Protein AF-A0A7W1I4H5-F1 (afdb_monomer_lite)

pLDDT: mean 92.05, std 6.17, range [70.44, 98.31]

Structure (mmCIF, N/CA/C/O backbone):
data_AF-A0A7W1I4H5-F1
#
_entry.id   AF-A0A7W1I4H5-F1
#
loop_
_atom_site.group_PDB
_atom_site.id
_atom_site.type_symbol
_atom_site.label_atom_id
_atom_site.label_alt_id
_atom_site.label_comp_id
_atom_site.label_asym_id
_atom_site.label_entity_id
_atom_site.label_seq_id
_atom_site.pdbx_PDB_ins_code
_atom_site.Cartn_x
_atom_site.Cartn_y
_atom_site.Cartn_z
_atom_site.occupancy
_atom_site.B_iso_or_equiv
_atom_site.auth_seq_id
_atom_site.auth_comp_id
_atom_site.auth_asym_id
_atom_site.auth_atom_id
_atom_site.pdbx_PDB_model_num
ATOM 1 N N . MET A 1 1 ? -13.464 5.032 -17.613 1.00 76.75 1 MET A N 1
ATOM 2 C CA . MET A 1 1 ? -14.025 3.656 -17.527 1.00 76.75 1 MET A CA 1
ATOM 3 C C . MET A 1 1 ? -12.963 2.658 -17.073 1.00 76.75 1 MET A C 1
ATOM 5 O O . MET A 1 1 ? -13.212 1.947 -16.110 1.00 76.75 1 MET A O 1
ATOM 9 N N . ILE A 1 2 ? -11.772 2.674 -17.687 1.00 90.75 2 ILE A N 1
ATOM 10 C CA . ILE A 1 2 ? -10.631 1.814 -17.320 1.00 90.75 2 ILE A CA 1
ATOM 11 C C . ILE A 1 2 ? -10.213 1.988 -15.853 1.00 90.75 2 ILE A C 1
ATOM 13 O O . ILE A 1 2 ? -10.129 1.005 -15.132 1.00 90.75 2 ILE A O 1
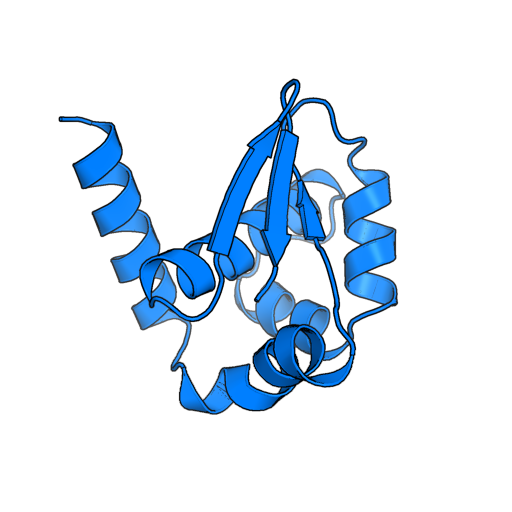ATOM 17 N N . GLU A 1 3 ? -10.057 3.217 -15.363 1.00 88.69 3 GLU A N 1
ATOM 18 C CA . GLU A 1 3 ? -9.611 3.473 -13.979 1.00 88.69 3 GLU A CA 1
ATOM 19 C C . GLU A 1 3 ? -10.520 2.837 -12.918 1.00 88.69 3 GLU A C 1
ATOM 21 O O . GLU A 1 3 ? -10.038 2.283 -11.937 1.00 88.69 3 GLU A O 1
ATOM 26 N N . LYS A 1 4 ? -11.844 2.848 -13.134 1.00 92.31 4 LYS A N 1
ATOM 27 C CA . LYS A 1 4 ? -12.804 2.196 -12.227 1.00 92.31 4 LYS A CA 1
ATOM 28 C C . LYS A 1 4 ? -12.658 0.673 -12.239 1.00 92.31 4 LYS A C 1
ATOM 30 O O . LYS A 1 4 ? -12.846 0.043 -11.201 1.00 92.31 4 LYS A O 1
ATOM 35 N N . LEU A 1 5 ? -12.334 0.086 -13.393 1.00 95.25 5 LEU A N 1
ATOM 36 C CA . LEU A 1 5 ? -12.061 -1.348 -13.513 1.00 95.25 5 LEU A CA 1
ATOM 37 C C . LEU A 1 5 ? -10.751 -1.711 -12.815 1.00 95.25 5 LEU A C 1
ATOM 39 O O . LEU A 1 5 ? -10.728 -2.680 -12.064 1.00 95.25 5 LEU A O 1
ATOM 43 N N . VAL A 1 6 ? -9.701 -0.904 -12.995 1.00 94.44 6 VAL A N 1
ATOM 44 C CA . VAL A 1 6 ? -8.419 -1.097 -12.303 1.00 94.44 6 VAL A CA 1
ATOM 45 C C . VAL A 1 6 ? -8.606 -0.980 -10.794 1.00 94.44 6 VAL A C 1
ATOM 47 O O . VAL A 1 6 ? -8.242 -1.903 -10.078 1.00 94.44 6 VAL A O 1
ATOM 50 N N . ALA A 1 7 ? -9.262 0.073 -10.303 1.00 95.19 7 ALA A N 1
ATOM 51 C CA . ALA A 1 7 ? -9.551 0.226 -8.877 1.00 95.19 7 ALA A CA 1
ATOM 52 C C . ALA A 1 7 ? -10.351 -0.966 -8.323 1.00 95.19 7 ALA A C 1
ATOM 54 O O . ALA A 1 7 ? -10.050 -1.487 -7.250 1.00 95.19 7 ALA A O 1
ATOM 55 N N . ARG A 1 8 ? -11.341 -1.462 -9.078 1.00 96.94 8 ARG A N 1
ATOM 56 C CA . ARG A 1 8 ? -12.089 -2.664 -8.693 1.00 96.94 8 ARG A CA 1
ATOM 57 C C . ARG A 1 8 ? -11.195 -3.906 -8.643 1.00 96.94 8 ARG A C 1
ATOM 59 O O . ARG A 1 8 ? -11.335 -4.701 -7.721 1.00 96.94 8 ARG A O 1
ATOM 66 N N . ALA A 1 9 ? -10.302 -4.085 -9.613 1.00 96.88 9 ALA A N 1
ATOM 67 C CA . ALA A 1 9 ? -9.364 -5.200 -9.629 1.00 96.88 9 ALA A CA 1
ATOM 68 C C . ALA A 1 9 ? -8.403 -5.130 -8.435 1.00 96.88 9 ALA A C 1
ATOM 70 O O . ALA A 1 9 ? -8.255 -6.124 -7.732 1.00 96.88 9 ALA A 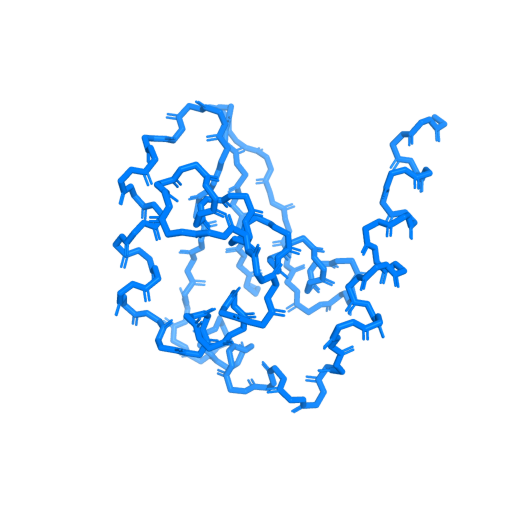O 1
ATOM 71 N N . VAL A 1 10 ? -7.843 -3.950 -8.151 1.00 97.12 10 VAL A N 1
ATOM 72 C CA . VAL A 1 10 ? -6.942 -3.724 -7.013 1.00 97.12 10 VAL A CA 1
ATOM 73 C C . VAL A 1 10 ? -7.628 -4.086 -5.702 1.00 97.12 10 VAL A C 1
ATOM 75 O O . VAL A 1 10 ? -7.120 -4.942 -4.986 1.00 97.12 10 VAL A O 1
ATOM 78 N N . VAL A 1 11 ? -8.806 -3.521 -5.405 1.00 97.75 11 VAL A N 1
ATOM 79 C CA . VAL A 1 11 ? -9.495 -3.823 -4.136 1.00 97.75 11 VAL A CA 1
ATOM 80 C C . VAL A 1 11 ? -9.907 -5.296 -4.043 1.00 97.75 11 VAL A C 1
ATOM 82 O O . VAL A 1 11 ? -9.841 -5.887 -2.970 1.00 97.75 11 VAL A O 1
ATOM 85 N N . ASN A 1 12 ? -10.278 -5.925 -5.164 1.00 98.00 12 ASN A N 1
ATOM 86 C CA . ASN A 1 12 ? -10.628 -7.344 -5.185 1.00 98.00 12 ASN A CA 1
ATOM 87 C C . ASN A 1 12 ? -9.418 -8.244 -4.910 1.00 98.00 12 ASN A C 1
ATOM 89 O O . ASN A 1 12 ? -9.561 -9.221 -4.183 1.00 98.00 12 ASN A O 1
ATOM 93 N N . VAL A 1 13 ? -8.251 -7.951 -5.492 1.00 97.44 13 VAL A N 1
ATOM 94 C CA . VAL A 1 13 ? -7.019 -8.704 -5.213 1.00 97.44 13 VAL A CA 1
ATOM 95 C C . VAL A 1 13 ? -6.570 -8.430 -3.782 1.00 97.44 13 VAL A C 1
ATOM 97 O O . VAL A 1 13 ? -6.288 -9.369 -3.048 1.00 97.44 13 VAL A O 1
ATOM 100 N N . PHE A 1 14 ? -6.605 -7.174 -3.338 1.00 98.31 14 PHE A N 1
ATOM 101 C CA . PHE A 1 14 ? -6.224 -6.799 -1.980 1.00 98.31 14 PHE A CA 1
ATOM 102 C C . PHE A 1 14 ? -7.054 -7.560 -0.945 1.00 98.31 14 PHE A C 1
ATOM 104 O O . PHE A 1 14 ? -6.487 -8.194 -0.066 1.00 98.31 14 PHE A O 1
ATOM 111 N N . ASN A 1 15 ? -8.377 -7.618 -1.117 1.00 97.62 15 ASN A N 1
ATOM 112 C CA . ASN A 1 15 ? -9.277 -8.335 -0.207 1.00 97.62 15 ASN A CA 1
ATOM 113 C C . ASN A 1 15 ? -9.145 -9.874 -0.270 1.00 97.62 15 ASN A C 1
ATOM 115 O O . ASN A 1 15 ? -9.738 -10.563 0.555 1.00 97.62 15 ASN A O 1
ATOM 119 N N . ARG A 1 16 ? -8.404 -10.438 -1.237 1.00 96.69 16 ARG A N 1
ATOM 120 C CA . ARG A 1 16 ? -8.024 -11.867 -1.229 1.00 96.69 16 ARG A CA 1
ATOM 121 C C . ARG A 1 16 ? -6.786 -12.123 -0.381 1.00 96.69 16 ARG A C 1
ATOM 123 O O . ARG A 1 16 ? -6.662 -13.204 0.183 1.00 96.69 16 ARG A O 1
ATOM 130 N N . HIS A 1 17 ? -5.877 -11.153 -0.326 1.00 96.94 17 HIS A N 1
ATOM 131 C CA . HIS A 1 17 ? -4.663 -11.252 0.475 1.00 96.94 17 HIS A CA 1
ATOM 132 C C . HIS A 1 17 ? -4.870 -10.746 1.893 1.00 96.94 17 HIS A C 1
ATOM 134 O O . HIS A 1 17 ? -4.186 -11.253 2.780 1.00 96.94 17 HIS A O 1
ATOM 140 N N . PHE A 1 18 ? -5.789 -9.794 2.100 1.00 97.81 18 PHE A N 1
ATOM 141 C CA . PHE A 1 18 ? -5.915 -9.084 3.360 1.00 97.81 18 PHE A CA 1
ATOM 142 C C . PHE A 1 18 ? -7.339 -8.897 3.895 1.00 97.81 18 PHE A C 1
ATOM 144 O O . PHE A 1 18 ? -8.308 -8.762 3.148 1.00 97.81 18 PHE A O 1
ATOM 151 N N . THR A 1 19 ? -7.433 -8.785 5.220 1.00 97.06 19 THR A N 1
ATOM 152 C CA . THR A 1 19 ? -8.584 -8.263 5.966 1.00 97.06 19 THR A CA 1
ATOM 153 C C . THR A 1 19 ? -8.210 -6.941 6.635 1.00 97.06 19 THR A C 1
ATOM 155 O O . THR A 1 19 ? -7.088 -6.761 7.093 1.00 97.06 19 THR A O 1
ATOM 158 N N . ILE A 1 20 ? -9.145 -5.995 6.758 1.00 97.31 20 ILE A N 1
ATOM 159 C CA . ILE A 1 20 ? -8.834 -4.700 7.394 1.00 97.31 20 ILE A CA 1
ATOM 160 C C . ILE A 1 20 ? -8.448 -4.857 8.869 1.00 97.31 20 ILE A C 1
ATOM 162 O O . ILE A 1 20 ? -7.587 -4.125 9.347 1.00 97.31 20 ILE A O 1
ATOM 166 N N . SER A 1 21 ? -9.02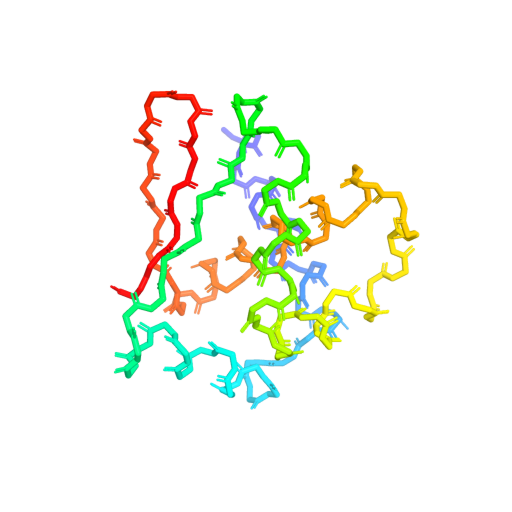9 -5.833 9.570 1.00 96.81 21 SER A N 1
ATOM 167 C CA . SER A 1 21 ? -8.718 -6.125 10.973 1.00 96.81 21 SER A CA 1
ATOM 168 C C . SER A 1 21 ? -7.249 -6.471 11.210 1.00 96.81 21 SER A C 1
ATOM 170 O O . SER A 1 21 ? -6.704 -6.096 12.239 1.00 96.81 21 SER A O 1
ATOM 172 N N . GLU A 1 22 ? -6.589 -7.153 10.273 1.00 95.94 22 GLU A N 1
ATOM 173 C CA . GLU A 1 22 ? -5.178 -7.521 10.453 1.00 95.94 22 GLU A CA 1
ATOM 174 C C . GLU A 1 22 ? -4.219 -6.356 10.156 1.00 95.94 22 GLU A C 1
ATOM 176 O O . GLU A 1 22 ? -3.066 -6.381 10.575 1.00 95.94 22 GLU A O 1
ATOM 181 N N . LEU A 1 23 ? -4.693 -5.334 9.435 1.00 97.50 23 LEU A N 1
ATOM 182 C CA . LEU A 1 23 ? -3.919 -4.144 9.084 1.00 97.50 23 LEU A CA 1
ATOM 183 C C . LEU A 1 23 ? -4.159 -2.988 10.057 1.00 97.50 23 LEU A C 1
ATOM 185 O O . LEU A 1 23 ? -3.606 -1.911 9.848 1.00 97.50 23 LEU A O 1
ATOM 189 N N . VAL A 1 24 ? -4.949 -3.195 11.116 1.00 97.00 24 VAL A N 1
ATOM 190 C CA . VAL A 1 24 ? -5.197 -2.186 12.158 1.00 97.00 24 VAL A CA 1
ATOM 191 C C . VAL A 1 24 ? -3.893 -1.577 12.687 1.00 97.00 24 VAL A C 1
ATOM 193 O O . VAL A 1 24 ? -3.798 -0.355 12.629 1.00 97.00 24 VAL A O 1
ATOM 196 N N . PRO A 1 25 ? -2.849 -2.355 13.042 1.00 96.56 25 PRO A N 1
ATOM 197 C CA . PRO A 1 25 ? -1.592 -1.773 13.512 1.00 96.56 25 PRO A CA 1
ATOM 198 C C . PRO A 1 25 ? -0.937 -0.834 12.492 1.00 96.56 25 PRO A C 1
ATOM 200 O O . PRO A 1 25 ? -0.475 0.245 12.843 1.00 96.56 25 PRO A O 1
ATOM 203 N N . LEU A 1 26 ? -0.939 -1.196 11.201 1.00 96.81 26 LEU A N 1
ATOM 204 C CA . LEU A 1 26 ? -0.421 -0.327 10.139 1.00 96.81 26 LEU A CA 1
ATOM 205 C C . LEU A 1 26 ? -1.258 0.947 10.016 1.00 96.81 26 LEU A C 1
ATOM 207 O O . LEU A 1 26 ? -0.722 2.037 9.848 1.00 96.81 26 LEU A O 1
ATOM 211 N N . ILE A 1 27 ? -2.577 0.808 10.089 1.00 97.00 27 ILE A N 1
ATOM 212 C CA . ILE A 1 27 ? -3.512 1.920 9.991 1.00 97.00 27 ILE A CA 1
ATOM 213 C C . ILE A 1 27 ? -3.324 2.902 11.164 1.00 97.00 27 ILE A C 1
ATOM 215 O O . ILE A 1 27 ? -3.338 4.112 10.940 1.00 97.00 27 ILE A O 1
ATOM 219 N N . GLU A 1 28 ? -3.076 2.406 12.376 1.00 96.19 28 GLU A N 1
ATOM 220 C CA . GLU A 1 28 ? -2.780 3.215 13.566 1.00 96.19 28 GLU A CA 1
ATOM 221 C C . GLU A 1 28 ? -1.501 4.047 13.394 1.00 96.19 28 GLU A C 1
ATOM 223 O O . GLU A 1 28 ? -1.455 5.191 13.839 1.00 96.19 28 GLU A O 1
ATOM 228 N N . ARG A 1 29 ? -0.492 3.565 12.649 1.00 95.00 29 ARG A N 1
A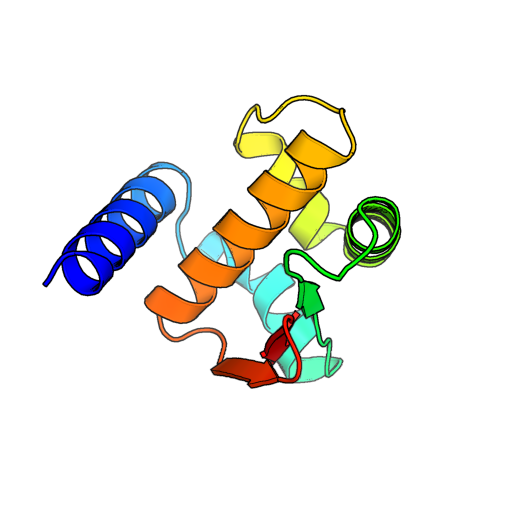TOM 229 C CA . ARG A 1 29 ? 0.692 4.383 12.298 1.00 95.00 29 ARG A CA 1
ATOM 230 C C . ARG A 1 29 ? 0.307 5.662 11.547 1.00 95.00 29 ARG A C 1
ATOM 232 O O . ARG A 1 29 ? 0.903 6.711 11.779 1.00 95.00 29 ARG A O 1
ATOM 239 N N . PHE A 1 30 ? -0.681 5.584 10.654 1.00 95.75 30 PHE A N 1
ATOM 240 C CA . PHE A 1 30 ? -1.192 6.749 9.923 1.00 95.75 30 PHE A CA 1
ATOM 241 C C . PHE A 1 30 ? -2.078 7.641 10.801 1.00 95.75 30 PHE A C 1
ATOM 243 O O . PHE A 1 30 ? -2.016 8.858 10.669 1.00 95.75 30 PHE A O 1
ATOM 250 N N . GLU A 1 31 ? -2.891 7.059 11.689 1.00 93.31 31 GLU A N 1
ATOM 251 C CA . GLU A 1 31 ? -3.805 7.811 12.564 1.00 93.31 31 GLU A CA 1
ATOM 252 C C . GLU A 1 31 ? -3.094 8.523 13.714 1.00 93.31 31 GLU A C 1
ATOM 254 O O . GLU A 1 31 ? -3.291 9.715 13.928 1.00 93.31 31 GLU A O 1
ATOM 259 N N . GLU A 1 32 ? -2.294 7.784 14.476 1.00 92.44 32 GLU A N 1
ATOM 260 C CA . GLU A 1 32 ? -1.770 8.236 15.764 1.00 92.44 32 GLU A CA 1
ATOM 261 C C . GLU A 1 32 ? -0.415 8.922 15.622 1.00 92.44 32 GLU A C 1
ATOM 263 O O . GLU A 1 32 ? -0.107 9.865 16.346 1.00 92.44 32 GLU A O 1
ATOM 268 N N . GLN A 1 33 ? 0.402 8.452 14.679 1.00 89.56 33 GLN A N 1
ATOM 269 C CA . GLN A 1 33 ? 1.775 8.931 14.499 1.00 89.56 33 GLN A CA 1
ATOM 270 C C . GLN A 1 33 ? 1.922 9.855 13.290 1.00 89.56 33 GLN A C 1
ATOM 272 O O . GLN A 1 33 ? 3.027 10.313 13.005 1.00 89.56 33 GLN A O 1
ATOM 277 N N . GLY A 1 34 ? 0.821 10.129 12.580 1.00 91.69 34 GLY A N 1
ATOM 278 C CA . GLY A 1 34 ? 0.805 11.028 11.429 1.00 91.69 34 GLY A CA 1
ATOM 279 C C . GLY A 1 34 ? 1.712 10.566 10.291 1.00 91.69 34 GLY A C 1
ATOM 280 O O . GLY A 1 34 ? 2.280 11.403 9.593 1.00 91.69 34 GLY A O 1
ATOM 281 N N . LEU A 1 35 ? 1.896 9.250 10.126 1.00 93.56 35 LEU A N 1
ATOM 282 C CA . LEU A 1 35 ? 2.688 8.708 9.027 1.00 93.56 35 LEU A CA 1
ATOM 283 C C . LEU A 1 35 ? 2.131 9.196 7.684 1.00 93.56 35 LEU A C 1
ATOM 285 O O . LEU A 1 35 ? 0.929 9.134 7.429 1.00 93.56 35 LEU A O 1
ATOM 289 N N . GLU A 1 36 ? 3.028 9.608 6.797 1.00 92.88 36 GLU A N 1
ATOM 290 C CA . GLU A 1 36 ? 2.714 9.927 5.411 1.00 92.88 36 GLU A CA 1
ATOM 291 C C . GLU A 1 36 ? 3.580 9.072 4.495 1.00 92.88 36 GLU A C 1
ATOM 293 O O . GLU A 1 36 ? 4.790 8.956 4.692 1.00 92.88 36 GLU A O 1
ATOM 298 N N . ALA A 1 37 ? 2.969 8.483 3.471 1.00 92.62 37 ALA A N 1
ATOM 299 C CA . ALA A 1 37 ? 3.682 7.705 2.470 1.00 92.62 37 ALA A CA 1
ATOM 300 C C . ALA A 1 37 ? 3.605 8.410 1.119 1.00 92.62 37 ALA A C 1
ATOM 302 O O . ALA A 1 37 ? 2.510 8.645 0.607 1.00 92.62 37 ALA A O 1
ATOM 303 N N . VAL A 1 38 ? 4.758 8.723 0.528 1.00 91.06 38 VAL A N 1
ATOM 304 C CA . VAL A 1 38 ? 4.850 9.293 -0.820 1.00 91.06 38 VAL A CA 1
ATOM 305 C C . VAL A 1 38 ? 5.419 8.243 -1.767 1.00 91.06 38 VAL A C 1
ATOM 307 O O . VAL A 1 38 ? 6.468 7.663 -1.503 1.00 91.06 38 VAL A O 1
ATOM 310 N N . VAL A 1 39 ? 4.705 7.990 -2.859 1.00 90.56 39 VAL A N 1
ATOM 311 C CA . VAL A 1 39 ? 5.024 6.972 -3.870 1.00 90.56 39 VAL A CA 1
ATOM 312 C C . VAL A 1 39 ? 4.819 7.519 -5.286 1.00 90.56 39 VAL A C 1
ATOM 314 O O . VAL A 1 39 ? 4.276 8.615 -5.445 1.00 90.56 39 VAL A O 1
ATOM 317 N N . GLY A 1 40 ? 5.214 6.775 -6.318 1.00 85.44 40 GLY A N 1
ATOM 318 C CA . GLY A 1 40 ? 4.999 7.137 -7.720 1.00 85.44 40 GLY A CA 1
ATOM 319 C C . GLY A 1 40 ? 6.269 7.175 -8.569 1.00 85.44 40 GLY A C 1
ATOM 320 O O . GLY A 1 40 ? 7.381 7.018 -8.082 1.00 85.44 40 GLY A O 1
ATOM 321 N N . GLU A 1 41 ? 6.088 7.424 -9.865 1.00 78.81 41 GLU A N 1
ATOM 322 C CA . GLU A 1 41 ? 7.122 7.285 -10.904 1.00 78.81 41 GLU A CA 1
ATOM 323 C C . GLU A 1 41 ? 8.341 8.201 -10.710 1.00 78.81 41 GLU A C 1
ATOM 325 O O . GLU A 1 41 ? 9.457 7.838 -11.070 1.00 78.81 41 GLU A O 1
ATOM 330 N N . LEU A 1 42 ? 8.141 9.379 -10.113 1.00 81.44 42 LEU A N 1
ATOM 331 C CA . LEU A 1 42 ? 9.223 10.326 -9.822 1.00 81.44 42 LEU A CA 1
ATOM 332 C C . LEU A 1 42 ? 9.883 10.090 -8.456 1.00 81.44 42 LEU A C 1
ATOM 334 O O . LEU A 1 42 ? 10.791 10.832 -8.080 1.00 81.44 42 LEU A O 1
ATOM 338 N N . ILE A 1 43 ? 9.431 9.083 -7.704 1.00 81.94 43 ILE A N 1
ATOM 339 C CA . ILE A 1 43 ? 10.005 8.717 -6.413 1.00 81.94 43 ILE A CA 1
ATOM 340 C C . ILE A 1 43 ? 11.094 7.661 -6.644 1.00 81.94 43 ILE A C 1
ATOM 342 O O . ILE A 1 43 ? 10.816 6.602 -7.210 1.00 81.94 43 ILE A O 1
ATOM 346 N N . PRO A 1 44 ? 12.350 7.912 -6.222 1.00 82.12 44 PRO A N 1
ATOM 347 C CA . PRO A 1 44 ? 13.409 6.920 -6.338 1.00 82.12 44 PRO A CA 1
ATOM 348 C C . PRO A 1 44 ? 13.028 5.631 -5.613 1.00 82.12 44 PRO A C 1
ATOM 350 O O . PRO A 1 44 ? 12.580 5.672 -4.468 1.00 82.12 44 PRO A O 1
ATOM 353 N N . SER A 1 45 ? 13.291 4.475 -6.228 1.00 75.00 45 SER A N 1
ATOM 354 C CA . SER A 1 45 ? 12.877 3.186 -5.658 1.00 75.00 45 SER A CA 1
ATOM 355 C C . SER A 1 45 ? 13.424 2.938 -4.239 1.00 75.00 45 SER A C 1
ATOM 357 O O . SER A 1 45 ? 12.782 2.266 -3.434 1.00 75.00 45 SER A O 1
ATOM 359 N N . GLY A 1 46 ? 14.585 3.519 -3.908 1.00 74.50 46 GLY A N 1
ATOM 360 C CA . GLY A 1 46 ? 15.183 3.457 -2.570 1.00 74.50 46 GLY A CA 1
ATOM 361 C C . GLY A 1 46 ? 14.332 4.094 -1.463 1.00 74.50 46 GLY A C 1
ATOM 362 O O . GLY A 1 46 ? 14.341 3.590 -0.342 1.00 74.50 46 GLY A O 1
ATOM 363 N N . ALA A 1 47 ? 13.527 5.115 -1.774 1.00 79.88 47 ALA A N 1
ATOM 364 C CA . ALA A 1 47 ? 12.668 5.784 -0.792 1.00 79.88 47 ALA A CA 1
ATOM 365 C C . ALA A 1 47 ? 11.564 4.855 -0.252 1.00 79.88 47 ALA A C 1
ATOM 367 O O . ALA A 1 47 ? 11.176 4.947 0.913 1.00 79.88 47 ALA A O 1
ATOM 368 N N . HIS A 1 48 ? 11.100 3.891 -1.056 1.00 81.06 48 HIS A N 1
ATOM 369 C CA . HIS A 1 48 ? 10.175 2.862 -0.570 1.00 81.06 48 HIS A CA 1
ATOM 370 C C . HIS A 1 48 ? 10.856 1.912 0.417 1.00 81.06 48 HIS A C 1
ATOM 372 O O . HIS A 1 48 ? 10.230 1.479 1.381 1.00 81.06 48 HIS A O 1
ATOM 378 N N . GLY A 1 49 ? 12.140 1.609 0.207 1.00 81.31 49 GLY A N 1
ATOM 379 C CA . GLY A 1 49 ? 12.928 0.797 1.133 1.00 81.31 49 GLY A CA 1
ATOM 380 C C . GLY A 1 49 ? 13.051 1.449 2.510 1.00 81.31 49 GLY A C 1
ATOM 381 O O . GLY A 1 49 ? 12.872 0.772 3.522 1.00 81.31 49 GLY A O 1
ATOM 382 N N . GLU A 1 50 ? 13.278 2.763 2.553 1.00 85.19 50 GLU A N 1
ATOM 383 C CA . GLU A 1 50 ? 13.318 3.538 3.800 1.00 85.19 50 GLU A CA 1
ATOM 384 C C . GLU A 1 50 ? 11.969 3.508 4.530 1.00 85.19 50 GLU A C 1
ATOM 386 O O . GLU A 1 50 ? 11.922 3.189 5.719 1.00 85.19 50 GLU A O 1
ATOM 391 N N . LEU A 1 51 ? 10.862 3.735 3.813 1.00 87.50 51 LEU A N 1
ATOM 392 C CA . LEU A 1 51 ? 9.510 3.650 4.376 1.00 87.50 51 LEU A CA 1
ATOM 393 C C . LEU A 1 51 ? 9.223 2.257 4.964 1.00 87.50 51 LEU A C 1
ATOM 395 O O . LEU A 1 51 ? 8.767 2.131 6.099 1.00 87.50 51 LEU A O 1
ATOM 399 N N . VAL A 1 52 ? 9.536 1.199 4.217 1.00 88.19 52 VAL A N 1
ATOM 400 C CA . VAL A 1 52 ? 9.357 -0.202 4.637 1.00 88.19 52 VAL A CA 1
ATOM 401 C C . VAL A 1 52 ? 10.291 -0.584 5.793 1.00 88.19 52 VAL A C 1
ATOM 403 O O . VAL A 1 52 ? 10.005 -1.499 6.567 1.00 88.19 52 VAL A O 1
ATOM 406 N N . HIS A 1 53 ? 11.436 0.080 5.937 1.00 88.00 53 HIS A N 1
ATOM 407 C CA . HIS A 1 53 ? 12.303 -0.075 7.102 1.00 88.00 53 HIS A CA 1
ATOM 408 C C . HIS A 1 53 ? 11.756 0.644 8.336 1.00 88.00 53 HIS A C 1
ATOM 410 O O . HIS A 1 53 ? 11.838 0.105 9.437 1.00 88.00 53 HIS A O 1
ATOM 416 N N . ALA A 1 54 ? 11.174 1.829 8.166 1.00 89.38 54 ALA A N 1
ATOM 417 C CA . ALA A 1 54 ? 10.611 2.612 9.261 1.00 89.38 54 ALA A CA 1
ATOM 418 C C . ALA A 1 54 ? 9.270 2.067 9.788 1.00 89.38 54 ALA A C 1
ATOM 420 O O . ALA A 1 54 ? 8.895 2.373 10.920 1.00 89.38 54 ALA A O 1
ATOM 421 N N . VAL A 1 55 ? 8.551 1.271 8.987 1.00 94.50 55 VAL A N 1
ATOM 422 C CA . VAL A 1 55 ? 7.196 0.786 9.299 1.00 94.50 55 VAL A CA 1
ATOM 423 C C . VAL A 1 55 ? 7.143 -0.750 9.216 1.00 94.50 55 VAL A C 1
ATOM 425 O O . VAL A 1 55 ? 6.834 -1.310 8.158 1.00 94.50 55 VAL A O 1
ATOM 428 N N . PRO A 1 56 ? 7.453 -1.467 10.314 1.00 94.19 56 PRO A N 1
ATOM 429 C CA . PRO A 1 56 ? 7.458 -2.932 10.348 1.00 94.19 56 PRO A CA 1
ATOM 430 C C . PRO A 1 56 ? 6.123 -3.571 9.949 1.00 94.19 56 PRO A C 1
ATOM 432 O O . PRO A 1 56 ? 6.105 -4.631 9.325 1.00 94.19 56 PRO A O 1
ATOM 435 N N . GLU A 1 57 ? 5.003 -2.922 10.258 1.00 95.44 57 GLU A N 1
ATOM 436 C CA . GLU A 1 57 ? 3.659 -3.386 9.914 1.00 95.44 57 GLU A CA 1
ATOM 437 C C . GLU A 1 57 ? 3.447 -3.384 8.391 1.00 95.44 57 GLU A C 1
ATOM 439 O O . GLU A 1 57 ? 2.872 -4.321 7.833 1.00 95.44 57 GLU A O 1
ATOM 444 N N . LEU A 1 58 ? 3.985 -2.374 7.696 1.00 95.25 58 LEU A N 1
ATOM 445 C CA . LEU A 1 58 ? 3.981 -2.306 6.234 1.00 95.25 58 LEU A CA 1
ATOM 446 C C . LEU A 1 58 ? 4.885 -3.386 5.641 1.00 95.25 58 LEU A C 1
ATOM 448 O O . LEU A 1 58 ? 4.482 -4.068 4.701 1.00 95.25 58 LEU A O 1
ATOM 452 N N . ARG A 1 59 ? 6.075 -3.592 6.221 1.00 93.94 59 ARG A N 1
ATOM 453 C CA . ARG A 1 59 ? 6.983 -4.680 5.829 1.00 93.94 59 ARG A CA 1
ATOM 454 C C . ARG A 1 59 ? 6.305 -6.047 5.927 1.00 93.94 59 ARG A C 1
ATOM 456 O O . ARG A 1 59 ? 6.402 -6.846 4.998 1.00 93.94 59 ARG A O 1
ATOM 463 N N . GLY A 1 60 ? 5.598 -6.303 7.027 1.00 94.38 60 GLY A N 1
ATOM 464 C CA . GLY A 1 60 ? 4.838 -7.537 7.223 1.00 94.38 60 GLY A CA 1
ATOM 465 C C . GLY A 1 60 ? 3.728 -7.714 6.185 1.00 94.38 60 GLY A C 1
ATOM 466 O O . GLY A 1 60 ? 3.548 -8.812 5.659 1.00 94.38 60 GLY A O 1
ATOM 467 N N . ALA A 1 61 ? 3.023 -6.633 5.835 1.00 95.56 61 ALA A N 1
ATOM 468 C CA . ALA A 1 61 ? 1.998 -6.668 4.798 1.00 95.56 61 ALA A CA 1
ATOM 469 C C . ALA A 1 61 ? 2.587 -6.994 3.414 1.00 95.56 61 ALA A C 1
ATOM 471 O O . ALA A 1 61 ? 2.098 -7.906 2.748 1.00 95.56 61 ALA A O 1
ATOM 472 N N . ILE A 1 62 ? 3.659 -6.314 2.989 1.00 95.06 62 ILE A N 1
ATOM 473 C CA . ILE A 1 62 ? 4.241 -6.542 1.655 1.00 95.06 62 ILE A CA 1
ATOM 474 C C . ILE A 1 62 ? 4.889 -7.925 1.511 1.00 95.06 62 ILE A C 1
ATOM 476 O O . ILE A 1 62 ? 4.848 -8.496 0.425 1.00 95.06 62 ILE A O 1
ATOM 480 N N . ALA A 1 63 ? 5.425 -8.503 2.594 1.00 93.19 63 ALA A N 1
ATOM 481 C CA . ALA A 1 63 ? 6.040 -9.832 2.567 1.00 93.19 63 ALA A CA 1
ATOM 482 C C . ALA A 1 63 ? 5.044 -10.940 2.171 1.00 93.19 63 ALA A C 1
ATOM 484 O O . ALA A 1 63 ? 5.441 -11.973 1.642 1.00 93.19 63 ALA A O 1
ATOM 485 N N . ARG A 1 64 ? 3.738 -10.716 2.371 1.00 93.50 64 ARG A N 1
ATOM 486 C CA . ARG A 1 64 ? 2.669 -11.653 1.981 1.00 93.50 64 ARG A CA 1
ATOM 487 C C . ARG A 1 64 ? 2.354 -11.656 0.485 1.00 93.50 64 ARG A C 1
ATOM 489 O O . ARG A 1 64 ? 1.598 -12.517 0.041 1.00 93.50 64 ARG A O 1
ATOM 496 N N . LEU A 1 65 ? 2.860 -10.683 -0.273 1.00 93.31 65 LEU A N 1
ATOM 497 C CA . LEU A 1 65 ? 2.518 -10.489 -1.686 1.00 93.31 65 LEU A CA 1
ATOM 498 C C . LEU A 1 65 ? 3.479 -11.181 -2.656 1.00 93.31 65 LEU A C 1
ATOM 500 O O . LEU A 1 65 ? 3.226 -11.137 -3.855 1.00 93.31 65 LEU A O 1
ATOM 504 N N . ASP A 1 66 ? 4.556 -11.796 -2.153 1.00 88.44 66 ASP A N 1
ATOM 505 C CA . ASP A 1 66 ? 5.572 -12.502 -2.952 1.00 88.44 66 ASP A CA 1
ATOM 506 C C . ASP A 1 66 ? 6.071 -11.691 -4.169 1.00 88.44 66 ASP 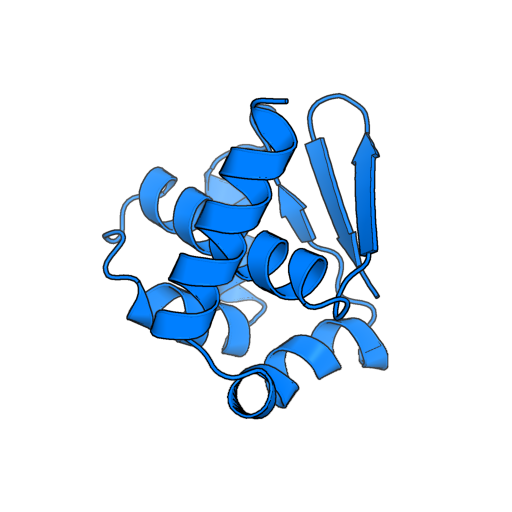A C 1
ATOM 508 O O . ASP A 1 66 ? 6.287 -12.199 -5.266 1.00 88.44 66 ASP A O 1
ATOM 512 N N . ALA A 1 67 ? 6.239 -10.376 -3.989 1.00 88.19 67 ALA A N 1
ATOM 513 C CA . ALA A 1 67 ? 6.647 -9.452 -5.054 1.00 88.19 67 ALA A CA 1
ATOM 514 C C . ALA A 1 67 ? 8.169 -9.460 -5.330 1.00 88.19 67 ALA A C 1
ATOM 516 O O . ALA A 1 67 ? 8.675 -8.627 -6.087 1.00 88.19 67 ALA A O 1
ATOM 517 N N . GLY A 1 68 ? 8.904 -10.381 -4.700 1.00 86.69 68 GLY A N 1
ATOM 518 C CA . GLY A 1 68 ? 10.364 -10.424 -4.687 1.00 86.69 68 GLY A CA 1
ATOM 519 C C . GLY A 1 68 ? 11.014 -9.310 -3.854 1.00 86.69 68 GLY A C 1
ATOM 520 O O . GLY A 1 68 ? 10.362 -8.394 -3.357 1.00 86.69 68 GLY A O 1
ATOM 521 N N . GLU A 1 69 ? 12.338 -9.385 -3.716 1.00 85.44 69 GLU A N 1
ATOM 522 C CA . GLU A 1 69 ? 13.131 -8.478 -2.863 1.00 85.44 69 GLU A CA 1
ATOM 523 C C . GLU A 1 69 ? 13.786 -7.321 -3.635 1.00 85.44 69 GLU A C 1
ATOM 525 O O . GLU A 1 69 ? 14.515 -6.506 -3.071 1.00 85.44 69 GLU A O 1
ATOM 530 N N . SER A 1 70 ? 13.540 -7.229 -4.945 1.00 90.62 70 SER A N 1
ATOM 531 C CA . SER A 1 70 ? 14.040 -6.109 -5.744 1.00 90.62 70 SER A CA 1
ATOM 532 C C . SER A 1 70 ? 13.400 -4.789 -5.300 1.00 90.62 70 SER A C 1
ATOM 534 O O . SER A 1 70 ? 12.240 -4.760 -4.887 1.00 90.62 70 SER A O 1
ATOM 536 N N . ALA A 1 71 ? 14.113 -3.671 -5.458 1.00 88.94 71 ALA A N 1
ATOM 537 C CA . ALA A 1 71 ? 13.578 -2.350 -5.115 1.00 88.94 71 ALA A CA 1
ATOM 538 C C . ALA A 1 71 ? 12.258 -2.036 -5.851 1.00 88.94 71 ALA A C 1
ATOM 540 O O . ALA A 1 71 ? 11.348 -1.453 -5.268 1.00 88.94 71 ALA A O 1
ATOM 541 N N . ALA A 1 72 ? 12.124 -2.479 -7.106 1.00 88.75 72 ALA A N 1
ATOM 542 C CA . ALA A 1 72 ? 10.894 -2.337 -7.885 1.00 88.75 72 ALA A CA 1
ATOM 543 C C . ALA A 1 72 ? 9.742 -3.203 -7.341 1.00 88.75 72 ALA A C 1
ATOM 545 O O . ALA A 1 72 ? 8.597 -2.750 -7.304 1.00 88.75 72 ALA A O 1
ATOM 546 N N . GLY A 1 73 ? 10.043 -4.424 -6.889 1.00 92.56 73 GLY A N 1
ATOM 547 C CA . GLY A 1 73 ? 9.075 -5.319 -6.249 1.00 92.56 73 GLY A CA 1
ATOM 548 C C . GLY A 1 73 ? 8.559 -4.750 -4.929 1.00 92.56 73 GLY A C 1
ATOM 549 O O . GLY A 1 73 ? 7.350 -4.645 -4.729 1.00 92.56 73 GLY A O 1
ATOM 550 N N . ILE A 1 74 ? 9.473 -4.274 -4.077 1.00 92.19 74 ILE A N 1
ATOM 551 C CA . ILE A 1 74 ? 9.147 -3.609 -2.807 1.00 92.19 74 ILE A CA 1
ATOM 552 C C . ILE A 1 74 ? 8.299 -2.356 -3.048 1.00 92.19 74 ILE A C 1
ATOM 554 O O . ILE A 1 74 ? 7.285 -2.170 -2.373 1.00 92.19 74 ILE A O 1
ATOM 558 N N . ALA A 1 75 ? 8.674 -1.516 -4.018 1.00 91.12 75 ALA A N 1
ATOM 559 C CA . ALA A 1 75 ? 7.902 -0.332 -4.390 1.00 91.12 75 ALA A CA 1
ATOM 560 C C . ALA A 1 75 ? 6.483 -0.712 -4.838 1.00 91.12 75 ALA A C 1
ATOM 562 O O . ALA A 1 75 ? 5.508 -0.215 -4.280 1.00 91.12 75 ALA A O 1
ATOM 563 N N . SER A 1 76 ? 6.360 -1.669 -5.761 1.00 92.81 76 SER A N 1
ATOM 564 C CA . SER A 1 76 ? 5.067 -2.116 -6.297 1.00 92.81 76 SER A CA 1
ATOM 565 C C . SER A 1 76 ? 4.161 -2.710 -5.213 1.00 92.81 76 SER A C 1
ATOM 567 O O . SER A 1 76 ? 2.976 -2.385 -5.141 1.00 92.81 76 SER A O 1
ATOM 569 N N . ALA A 1 77 ? 4.713 -3.546 -4.330 1.00 95.31 77 ALA A N 1
ATOM 570 C CA . ALA A 1 77 ? 3.976 -4.122 -3.208 1.00 95.31 77 ALA A CA 1
ATOM 571 C C . ALA A 1 77 ? 3.530 -3.047 -2.208 1.00 95.31 77 ALA A C 1
ATOM 573 O O . ALA A 1 77 ? 2.395 -3.074 -1.731 1.00 95.31 77 ALA A O 1
ATOM 574 N N . THR A 1 78 ? 4.398 -2.071 -1.932 1.00 95.19 78 THR A N 1
ATOM 575 C CA . THR A 1 78 ? 4.081 -0.926 -1.072 1.00 95.19 78 THR A CA 1
ATOM 576 C C . THR A 1 78 ? 2.924 -0.118 -1.650 1.00 95.19 78 THR A C 1
ATOM 578 O O . THR A 1 78 ? 1.936 0.127 -0.958 1.00 95.19 78 THR A O 1
ATOM 581 N N . GLU A 1 79 ? 2.999 0.247 -2.932 1.00 95.06 79 GLU A N 1
ATOM 582 C CA . GLU A 1 79 ? 1.933 0.983 -3.614 1.00 95.06 79 GLU A CA 1
ATOM 583 C C . GLU A 1 79 ? 0.610 0.218 -3.606 1.00 95.06 79 GLU A C 1
ATOM 585 O O . GLU A 1 79 ? -0.441 0.809 -3.355 1.00 95.06 79 GLU A O 1
ATOM 590 N N . PHE A 1 80 ? 0.655 -1.099 -3.817 1.00 96.81 80 PHE A N 1
ATOM 591 C CA . PHE A 1 80 ? -0.527 -1.949 -3.796 1.00 96.81 80 PHE A CA 1
ATOM 592 C C . PHE A 1 80 ? -1.208 -1.988 -2.419 1.00 96.81 80 PHE A C 1
ATOM 594 O O . PHE A 1 80 ? -2.431 -1.851 -2.342 1.00 96.81 80 PHE A O 1
ATOM 601 N N . VAL A 1 81 ? -0.441 -2.137 -1.331 1.00 97.38 81 VAL A N 1
ATOM 602 C CA . VAL A 1 81 ? -0.994 -2.137 0.036 1.00 97.38 81 VAL A CA 1
ATOM 603 C C . VAL A 1 81 ? -1.639 -0.789 0.360 1.00 97.38 81 VAL A C 1
ATOM 605 O O . VAL A 1 81 ? -2.774 -0.750 0.841 1.00 97.38 81 VAL A O 1
ATOM 608 N N . LEU A 1 82 ? -0.953 0.318 0.059 1.00 97.25 82 LEU A N 1
ATOM 609 C CA . LEU A 1 82 ? -1.461 1.668 0.321 1.00 97.25 82 LEU A CA 1
ATOM 610 C C . LEU A 1 82 ? -2.723 1.972 -0.497 1.00 97.25 82 LEU A C 1
ATOM 612 O O . LEU A 1 82 ? -3.700 2.496 0.043 1.00 97.25 82 LEU A O 1
ATOM 616 N N . GLU A 1 83 ? -2.745 1.583 -1.773 1.00 97.38 83 GLU A N 1
ATOM 617 C CA . GLU A 1 83 ? -3.921 1.757 -2.626 1.00 97.38 83 GLU A CA 1
ATOM 618 C C . GLU A 1 83 ? -5.098 0.902 -2.144 1.00 97.38 83 GLU A C 1
ATOM 620 O O . GLU A 1 83 ? -6.236 1.368 -2.118 1.00 97.38 83 GLU A O 1
ATOM 625 N N . GLY A 1 84 ? -4.853 -0.332 -1.700 1.00 97.94 84 GLY A N 1
ATOM 626 C CA . GLY A 1 84 ? -5.892 -1.189 -1.133 1.00 97.94 84 GLY A CA 1
ATOM 627 C C . GLY A 1 84 ? -6.509 -0.622 0.148 1.00 97.94 84 GLY A C 1
ATOM 628 O O . GLY A 1 84 ? -7.734 -0.647 0.307 1.00 97.94 84 GLY A O 1
ATOM 629 N N . LEU A 1 85 ? -5.690 -0.039 1.030 1.00 98.00 85 LEU A N 1
ATOM 630 C CA . LEU A 1 85 ? -6.163 0.691 2.209 1.00 98.00 85 LEU A CA 1
ATOM 631 C C . LEU A 1 85 ? -6.981 1.927 1.819 1.00 98.00 85 LEU A C 1
ATOM 633 O O . LEU A 1 85 ? -8.049 2.160 2.389 1.00 98.00 85 LEU A O 1
ATOM 637 N N . HIS A 1 86 ? -6.532 2.689 0.820 1.00 97.94 86 HIS A N 1
ATOM 638 C CA . HIS A 1 86 ? -7.283 3.826 0.294 1.00 97.94 86 HIS A CA 1
ATOM 639 C C . HIS A 1 86 ? -8.652 3.409 -0.268 1.00 97.94 86 HIS A C 1
ATOM 641 O O . HIS A 1 86 ? -9.681 3.980 0.098 1.00 97.94 86 HIS A O 1
ATOM 647 N N . LEU A 1 87 ? -8.700 2.366 -1.100 1.00 97.69 87 LEU A N 1
ATOM 648 C CA . LEU A 1 87 ? -9.937 1.875 -1.716 1.00 97.69 87 LEU A CA 1
ATOM 649 C C . LEU A 1 87 ? -10.906 1.256 -0.698 1.00 97.69 87 LEU A C 1
ATOM 651 O O . LEU A 1 87 ? -12.121 1.301 -0.902 1.00 97.69 87 LEU A O 1
ATOM 655 N N . ASN A 1 88 ? -10.391 0.755 0.428 1.00 97.81 88 ASN A N 1
ATOM 656 C CA . ASN A 1 88 ? -11.176 0.363 1.602 1.00 97.81 88 ASN A CA 1
ATOM 657 C C . ASN A 1 88 ? -11.474 1.533 2.565 1.00 97.81 88 ASN A C 1
ATOM 659 O O . ASN A 1 88 ? -11.950 1.312 3.678 1.00 97.81 88 ASN A O 1
ATOM 663 N N . ARG A 1 89 ? -11.241 2.784 2.140 1.00 97.06 89 ARG A N 1
ATOM 664 C CA . ARG A 1 89 ? -11.533 4.025 2.883 1.00 97.06 89 ARG A CA 1
ATOM 665 C C . ARG A 1 89 ? -10.787 4.152 4.215 1.00 97.06 89 ARG A C 1
ATOM 667 O O . ARG A 1 89 ? -11.296 4.762 5.152 1.00 97.06 89 ARG A O 1
ATOM 674 N N . ARG A 1 90 ? -9.596 3.559 4.317 1.00 97.56 90 ARG A N 1
ATOM 675 C CA . ARG A 1 90 ? -8.731 3.653 5.504 1.00 97.56 90 ARG A CA 1
ATOM 676 C C . ARG A 1 90 ? -7.667 4.735 5.389 1.00 97.56 90 ARG A C 1
ATOM 678 O O . ARG A 1 90 ? -7.200 5.184 6.425 1.00 97.56 90 ARG A O 1
ATOM 685 N N . LEU A 1 91 ? -7.318 5.147 4.170 1.00 97.62 91 LEU A N 1
ATOM 686 C CA . LEU A 1 91 ? -6.373 6.229 3.884 1.00 97.62 91 LEU A CA 1
ATOM 687 C C . LEU A 1 91 ? -6.946 7.185 2.833 1.00 97.62 91 LEU A C 1
ATOM 689 O O . LEU A 1 91 ? -7.679 6.779 1.925 1.00 97.62 91 LEU A O 1
ATOM 693 N N . ASN A 1 92 ? -6.562 8.448 2.929 1.00 97.12 92 ASN A N 1
ATOM 694 C CA . ASN A 1 92 ? -6.755 9.457 1.900 1.00 97.12 92 ASN A CA 1
ATOM 695 C C . ASN A 1 92 ? -5.609 9.398 0.884 1.00 97.12 92 ASN A C 1
ATOM 697 O O . ASN A 1 92 ? -4.484 9.038 1.224 1.00 97.12 92 ASN A O 1
ATOM 701 N N . LYS A 1 93 ? -5.906 9.745 -0.373 1.00 95.81 93 LYS A N 1
ATOM 702 C CA . LYS A 1 93 ? -4.950 9.753 -1.485 1.00 95.81 93 LYS A CA 1
ATOM 703 C C . LYS A 1 93 ? -4.937 11.124 -2.144 1.00 95.81 93 LYS A C 1
ATOM 705 O O . LYS A 1 93 ? -5.961 11.580 -2.649 1.00 95.81 93 LYS A O 1
ATOM 710 N N . GLU A 1 94 ? -3.767 11.743 -2.209 1.00 95.19 94 GLU A N 1
ATOM 711 C CA . GLU A 1 94 ? -3.550 13.027 -2.875 1.00 95.19 94 GLU A CA 1
ATOM 712 C C . GLU A 1 94 ? -2.517 12.879 -3.993 1.00 95.19 94 GLU A C 1
ATOM 714 O O . GLU A 1 94 ? -1.430 12.348 -3.778 1.00 95.19 94 GLU A O 1
ATOM 719 N N . ARG A 1 95 ? -2.820 13.374 -5.197 1.00 89.94 95 ARG A N 1
ATOM 720 C CA . ARG A 1 95 ? -1.846 13.437 -6.299 1.00 89.94 95 ARG A CA 1
ATOM 721 C C . ARG A 1 95 ? -1.149 14.795 -6.286 1.00 89.94 95 ARG A C 1
ATOM 723 O O . ARG A 1 95 ? -1.829 15.818 -6.335 1.00 89.94 95 ARG A O 1
ATOM 730 N N . ARG A 1 96 ? 0.187 14.818 -6.259 1.00 83.31 96 ARG A N 1
ATOM 731 C CA . ARG A 1 96 ? 0.989 16.053 -6.325 1.00 83.31 96 ARG A CA 1
ATOM 732 C C . ARG A 1 96 ? 2.244 15.837 -7.163 1.00 83.31 96 ARG A C 1
ATOM 734 O O . ARG A 1 96 ? 3.026 14.948 -6.861 1.00 83.31 96 ARG A O 1
ATOM 741 N N . GLY A 1 97 ? 2.444 16.666 -8.191 1.00 70.44 97 GLY A N 1
ATOM 742 C CA . GLY A 1 97 ? 3.731 16.791 -8.894 1.00 70.44 97 GLY A CA 1
ATOM 743 C C . GLY A 1 97 ? 4.356 15.478 -9.385 1.00 70.44 97 GLY A C 1
ATOM 744 O O . GLY A 1 97 ? 5.559 15.314 -9.252 1.00 70.44 97 GLY A O 1
ATOM 745 N N . GLY A 1 98 ? 3.557 14.534 -9.898 1.00 77.12 98 GLY A N 1
ATOM 746 C CA . GLY A 1 98 ? 4.034 13.222 -10.371 1.00 77.12 98 GLY A CA 1
ATOM 747 C C . GLY A 1 98 ? 4.168 12.139 -9.290 1.00 77.12 98 GLY A C 1
ATOM 748 O O . GLY A 1 98 ? 4.458 10.992 -9.614 1.00 77.12 98 GLY A O 1
ATOM 749 N N . GLY A 1 99 ? 3.889 12.476 -8.029 1.00 85.12 99 GLY A N 1
ATOM 750 C CA . GLY A 1 99 ? 3.774 11.539 -6.916 1.00 85.12 99 GLY A CA 1
ATOM 751 C C . GLY A 1 99 ? 2.346 11.410 -6.381 1.00 85.12 99 GLY A C 1
ATOM 752 O O . GLY A 1 99 ? 1.434 12.189 -6.692 1.00 85.12 99 GLY A O 1
ATOM 753 N N . VAL A 1 100 ? 2.161 10.403 -5.540 1.00 92.69 100 VAL A N 1
ATOM 754 C CA . VAL A 1 100 ? 0.950 10.129 -4.777 1.00 92.69 100 VAL A CA 1
ATOM 755 C C . VAL A 1 100 ? 1.318 10.114 -3.304 1.00 92.69 100 VAL A C 1
ATOM 757 O O . VAL A 1 100 ? 2.224 9.394 -2.901 1.00 92.69 100 VAL A O 1
ATOM 760 N N . ARG A 1 101 ? 0.589 10.880 -2.500 1.00 94.00 101 ARG A N 1
ATOM 761 C CA . ARG A 1 101 ? 0.690 10.875 -1.044 1.00 94.00 101 ARG A CA 1
ATOM 762 C C . ARG A 1 101 ? -0.500 10.133 -0.445 1.00 94.00 101 ARG A C 1
ATOM 764 O O . ARG A 1 101 ? -1.641 10.429 -0.804 1.00 94.00 101 ARG A O 1
ATOM 771 N N . TYR A 1 102 ? -0.226 9.222 0.484 1.00 95.75 102 TYR A N 1
ATOM 772 C CA . TYR A 1 102 ? -1.215 8.581 1.345 1.00 95.75 102 TYR A CA 1
ATOM 773 C C . TYR A 1 102 ? -1.032 9.037 2.789 1.00 95.75 102 TYR A C 1
ATOM 775 O O . TYR A 1 102 ? 0.087 9.038 3.302 1.00 95.75 102 TYR A O 1
ATOM 783 N N . ALA A 1 103 ? -2.135 9.409 3.425 1.00 95.12 103 ALA A N 1
ATOM 7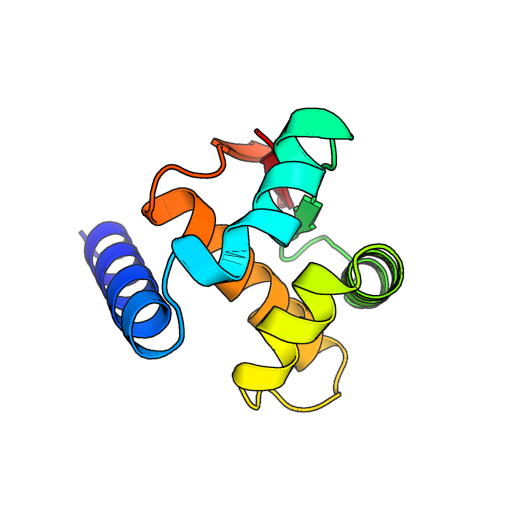84 C CA . ALA A 1 103 ? -2.199 9.835 4.821 1.00 95.12 103 ALA A CA 1
ATOM 785 C C . ALA A 1 103 ? -3.593 9.523 5.387 1.00 95.12 103 ALA A C 1
ATOM 787 O O . ALA A 1 103 ? -4.505 9.207 4.615 1.00 95.12 103 ALA A O 1
ATOM 788 N N . ARG A 1 104 ? -3.774 9.597 6.708 1.00 90.31 104 ARG A N 1
ATOM 789 C CA . ARG A 1 104 ? -5.119 9.599 7.295 1.00 90.31 104 ARG A CA 1
ATOM 790 C C . ARG A 1 104 ? -5.756 10.978 7.174 1.00 90.31 104 ARG A C 1
ATOM 792 O O . ARG A 1 104 ? -5.033 11.984 7.305 1.00 90.31 104 ARG A O 1
#

Radius of gyration: 12.79 Å; chains: 1; bounding box: 29×29×33 Å

Secondary structure (DSSP, 8-state):
-HHHHHHHHHHHHHHHH--GGGGHHHHHHHHHS---EEESTTS-HHHHHHHHHH-HHHHHHHHTTT--SSHHHHHHHHHHHHHHHHHTTSSEEEEETTEEEEE-

Foldseek 3Di:
DVVVVVLVVLLVVDVVQDDVVLLVVVLCCQVPVVDKDKAFDPDPLVSLVVVCVVRVSLVVQLVSVPLDDDSVSSRVSSVSNQSNCVSVVSWDWDDDDRMIMTGD

Sequence (104 aa):
MIEKLVARAVVNVFNRHFTISELVPLIERFEEQGLEAVVGELIPSGAHGELVHAVPELRGAIARLDAGESAAGIASATEFVLEGLHLNRRLNKERRGGGVRYAR